Protein AF-A0A2D8WBA8-F1 (afdb_monomer_lite)

Secondary structure (DSSP, 8-state):
--EEEEEEEE-TTS-EEEEEEEPPTT-HHHHHHHHHHHHHHS--TT---HHHHHHTT-

pLDDT: mean 94.66, std 6.02, range [58.81, 98.69]

Structure (mmCIF, N/CA/C/O backbone):
data_AF-A0A2D8WB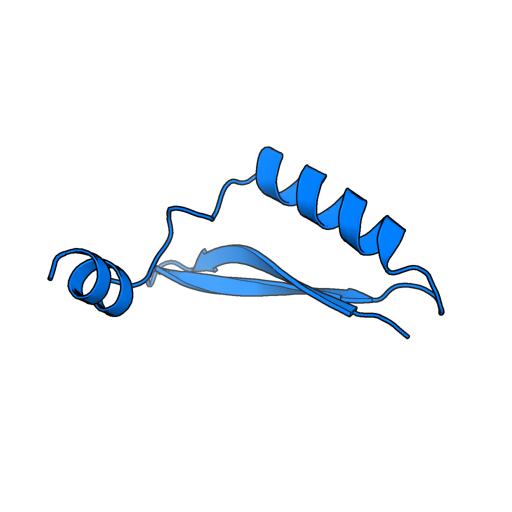A8-F1
#
_entry.id   AF-A0A2D8WBA8-F1
#
loop_
_atom_site.group_PDB
_atom_site.id
_atom_site.type_symbol
_atom_site.label_atom_id
_atom_site.label_alt_id
_atom_site.label_comp_id
_atom_site.label_asym_id
_atom_site.label_entity_id
_atom_site.label_seq_id
_atom_site.pdbx_PDB_ins_code
_atom_site.Cartn_x
_atom_site.Cartn_y
_atom_site.Cartn_z
_atom_site.occupancy
_atom_site.B_iso_or_equiv
_atom_site.auth_seq_id
_atom_site.auth_comp_id
_atom_site.auth_asym_id
_atom_site.auth_atom_id
_atom_site.pdbx_PDB_model_num
ATOM 1 N N . GLN A 1 1 ? 14.781 2.175 -8.211 1.00 91.19 1 GLN A N 1
ATOM 2 C CA . GLN A 1 1 ? 13.870 1.018 -8.330 1.00 91.19 1 GLN A CA 1
ATOM 3 C C . GLN A 1 1 ? 12.501 1.449 -7.819 1.00 91.19 1 GLN A C 1
ATOM 5 O O . GLN A 1 1 ? 12.488 2.256 -6.893 1.00 91.19 1 GLN A O 1
ATOM 10 N N . PRO A 1 2 ? 11.390 1.013 -8.433 1.00 98.00 2 PRO A N 1
ATOM 11 C CA . PRO A 1 2 ? 10.051 1.340 -7.964 1.00 98.00 2 PRO A CA 1
ATOM 12 C C . PRO A 1 2 ? 9.726 0.562 -6.686 1.00 98.00 2 PRO A C 1
ATOM 14 O O . PRO A 1 2 ? 10.225 -0.547 -6.475 1.00 98.00 2 PRO A O 1
ATOM 17 N N . ALA A 1 3 ? 8.891 1.149 -5.835 1.00 98.38 3 ALA A N 1
ATOM 18 C CA . ALA A 1 3 ? 8.482 0.548 -4.578 1.00 98.38 3 ALA A CA 1
ATOM 19 C C . ALA A 1 3 ? 7.071 0.997 -4.189 1.00 98.38 3 ALA A C 1
ATOM 21 O O . ALA A 1 3 ? 6.611 2.058 -4.609 1.00 98.38 3 ALA A O 1
ATOM 22 N N . MET A 1 4 ? 6.404 0.198 -3.363 1.00 98.12 4 MET A N 1
ATOM 23 C CA . MET A 1 4 ? 5.087 0.507 -2.808 1.00 98.12 4 MET 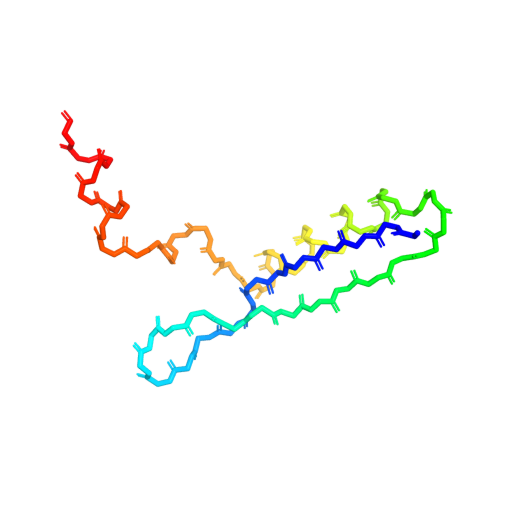A CA 1
ATOM 24 C C . MET A 1 4 ? 4.978 0.012 -1.365 1.00 98.12 4 MET A C 1
ATOM 26 O O . MET A 1 4 ? 5.708 -0.888 -0.948 1.00 98.12 4 MET A O 1
ATOM 30 N N . SER A 1 5 ? 4.059 0.597 -0.600 1.00 97.75 5 SER A N 1
ATOM 31 C CA . SER A 1 5 ? 3.692 0.136 0.740 1.00 97.75 5 SER A CA 1
ATOM 32 C C . SER A 1 5 ? 2.213 -0.230 0.753 1.00 97.75 5 SER A C 1
ATOM 34 O O . SER A 1 5 ? 1.396 0.559 0.280 1.00 97.75 5 SER A O 1
ATOM 36 N N . VAL A 1 6 ? 1.878 -1.410 1.276 1.00 96.94 6 VAL A N 1
ATOM 37 C CA . VAL A 1 6 ? 0.506 -1.939 1.300 1.00 96.94 6 VAL A CA 1
ATOM 38 C C . VAL A 1 6 ? 0.115 -2.308 2.739 1.00 96.94 6 VAL A C 1
ATOM 40 O O . VAL A 1 6 ? 0.865 -3.044 3.389 1.00 96.94 6 VAL A O 1
ATOM 43 N N . PRO A 1 7 ? -1.021 -1.822 3.275 1.00 96.62 7 PRO A N 1
ATOM 44 C CA . PRO A 1 7 ? -1.442 -2.110 4.643 1.00 96.62 7 PRO A CA 1
ATOM 45 C C . PRO A 1 7 ? -2.165 -3.463 4.717 1.00 96.62 7 PRO A C 1
ATOM 47 O O . PRO A 1 7 ? -3.376 -3.553 4.544 1.00 96.62 7 PRO A O 1
ATOM 50 N N . LEU A 1 8 ? -1.408 -4.527 4.985 1.00 95.62 8 LEU A N 1
ATOM 51 C CA . LEU A 1 8 ? -1.912 -5.909 5.052 1.00 95.62 8 LEU A CA 1
ATOM 52 C C . LEU A 1 8 ? -2.145 -6.394 6.487 1.00 95.62 8 LEU A C 1
ATOM 54 O O . LEU A 1 8 ? -2.478 -7.547 6.741 1.00 95.62 8 LEU A O 1
ATOM 58 N N . HIS A 1 9 ? -1.945 -5.545 7.487 1.00 94.94 9 HIS A N 1
ATOM 59 C CA . HIS A 1 9 ? -2.185 -5.951 8.861 1.00 94.94 9 HIS A CA 1
ATOM 60 C C . HIS A 1 9 ? -2.544 -4.762 9.738 1.00 94.94 9 HIS A C 1
ATOM 62 O O . HIS A 1 9 ? -2.158 -3.631 9.462 1.00 94.94 9 HIS A O 1
ATOM 68 N N . TRP A 1 10 ? -3.293 -5.042 10.798 1.00 95.56 10 TRP A N 1
ATOM 69 C CA . TRP A 1 10 ? -3.597 -4.097 11.860 1.00 95.56 10 TRP A CA 1
ATOM 70 C C . TRP A 1 10 ? -3.215 -4.755 13.172 1.00 95.56 1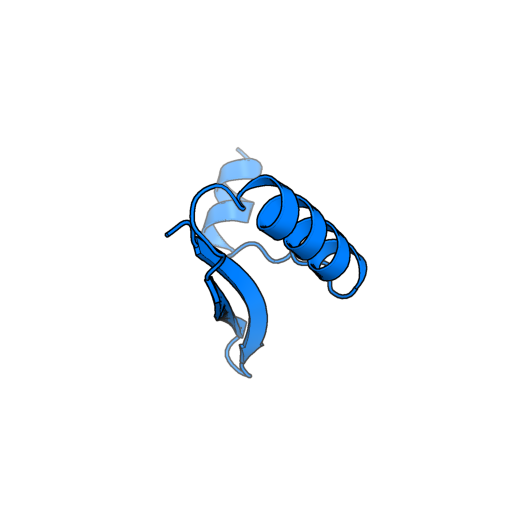0 TRP A C 1
ATOM 72 O O . TRP A 1 10 ? -3.585 -5.907 13.404 1.00 95.56 10 TRP A O 1
ATOM 82 N N . ASN A 1 11 ? -2.477 -4.031 14.009 1.00 95.06 11 ASN A N 1
ATOM 83 C CA . ASN A 1 11 ? -2.141 -4.518 15.341 1.00 95.06 11 ASN A CA 1
ATOM 84 C C . ASN A 1 11 ? -3.383 -4.515 16.262 1.00 95.06 11 ASN A C 1
ATOM 86 O O . ASN A 1 11 ? -4.481 -4.119 15.866 1.00 95.06 11 ASN A O 1
ATOM 90 N N . GLN A 1 12 ? -3.200 -4.940 17.513 1.00 96.31 12 GLN A N 1
ATOM 91 C CA . GLN A 1 12 ? -4.279 -4.999 18.509 1.00 96.31 12 GLN A CA 1
ATOM 92 C C . GLN A 1 12 ? -4.876 -3.620 18.846 1.00 96.31 12 GLN A C 1
ATOM 94 O O . GLN A 1 12 ? -6.046 -3.547 19.209 1.00 96.31 12 GLN A O 1
ATOM 99 N N . ASP A 1 13 ? -4.114 -2.541 18.649 1.00 94.62 13 ASP A N 1
ATOM 100 C CA . ASP A 1 13 ? -4.561 -1.157 18.860 1.00 94.62 13 ASP A CA 1
ATOM 101 C C . ASP A 1 13 ? -5.295 -0.571 17.639 1.00 94.62 13 ASP A C 1
ATOM 103 O O . ASP A 1 13 ? -5.683 0.596 17.638 1.00 94.62 13 ASP A O 1
ATOM 107 N N . GLY A 1 14 ? -5.468 -1.354 16.569 1.00 92.19 14 GLY A N 1
ATOM 108 C CA . GLY A 1 14 ? -6.116 -0.900 15.341 1.00 92.19 14 GLY A CA 1
ATOM 109 C C . GLY A 1 14 ? -5.251 0.029 14.484 1.00 92.19 14 GLY A C 1
ATOM 110 O O . GLY A 1 14 ? -5.788 0.749 13.641 1.00 92.19 14 GLY A O 1
ATOM 111 N N . LEU A 1 15 ? -3.925 0.008 14.648 1.00 94.12 15 LEU A N 1
ATOM 112 C CA . LEU A 1 15 ? -2.985 0.749 13.804 1.00 94.12 15 LEU A CA 1
ATOM 113 C C . LEU A 1 15 ? -2.548 -0.093 12.594 1.00 94.12 15 LEU A C 1
ATOM 115 O O . LEU A 1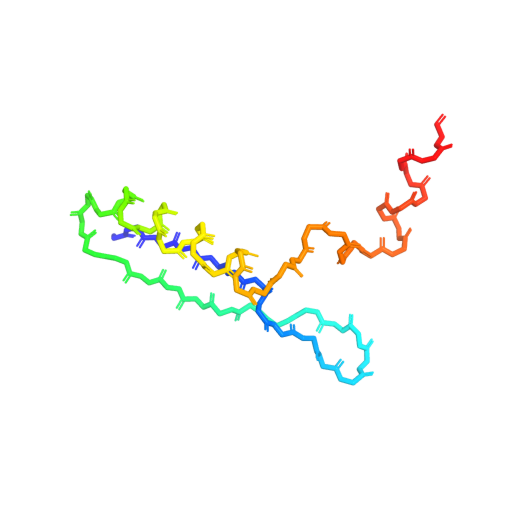 15 ? -2.200 -1.266 12.772 1.00 94.12 15 LEU A O 1
ATOM 119 N N . PRO A 1 16 ? -2.531 0.476 11.371 1.00 96.00 16 PRO A N 1
ATOM 120 C CA . PRO A 1 16 ? -2.108 -0.246 10.179 1.00 96.00 16 PRO A CA 1
ATOM 121 C C . PRO A 1 16 ? -0.596 -0.501 10.186 1.00 96.00 16 PRO A C 1
ATOM 123 O O . PRO A 1 16 ? 0.202 0.372 10.527 1.00 96.00 16 PRO A O 1
ATOM 126 N N . ILE A 1 17 ? -0.201 -1.687 9.734 1.00 95.94 17 ILE A N 1
ATOM 127 C CA . ILE A 1 17 ? 1.185 -2.092 9.507 1.00 95.94 17 ILE A CA 1
ATOM 128 C C . ILE A 1 17 ? 1.376 -2.280 8.002 1.00 95.94 17 ILE A C 1
ATOM 130 O O . ILE A 1 17 ? 0.747 -3.135 7.375 1.00 95.94 17 ILE A O 1
ATOM 134 N N . GLY A 1 18 ? 2.238 -1.443 7.424 1.00 95.44 18 GLY A N 1
ATOM 135 C CA . GLY A 1 18 ? 2.581 -1.490 6.008 1.00 95.44 18 GLY A CA 1
ATOM 136 C C . GLY A 1 18 ? 3.636 -2.550 5.713 1.00 95.44 18 GLY A C 1
ATOM 137 O O . GLY A 1 18 ? 4.641 -2.649 6.416 1.00 95.44 18 GLY A O 1
ATOM 138 N N . LEU A 1 19 ? 3.426 -3.312 4.644 1.00 96.94 19 LEU A N 1
ATOM 139 C CA . LEU A 1 19 ? 4.439 -4.178 4.053 1.00 96.94 19 LEU A CA 1
ATOM 140 C C . LEU A 1 19 ? 5.022 -3.479 2.825 1.00 96.94 19 LEU A C 1
ATOM 142 O O . LEU A 1 19 ? 4.282 -2.993 1.968 1.00 96.94 19 LEU A O 1
ATOM 146 N N . HIS A 1 20 ? 6.352 -3.418 2.756 1.00 98.06 20 HIS A N 1
ATOM 147 C CA . HIS A 1 20 ? 7.072 -2.717 1.698 1.00 98.06 20 HIS A CA 1
ATOM 148 C C . HIS A 1 20 ? 7.570 -3.690 0.631 1.00 98.06 20 HIS A C 1
ATOM 150 O O . HIS A 1 20 ? 8.262 -4.659 0.939 1.00 98.06 20 HIS A O 1
ATOM 156 N N . PHE A 1 21 ? 7.250 -3.399 -0.627 1.00 98.31 21 PHE A N 1
ATOM 157 C CA . PHE A 1 21 ? 7.657 -4.196 -1.779 1.00 98.31 21 PHE A CA 1
ATOM 158 C C . PHE A 1 21 ? 8.494 -3.337 -2.719 1.00 98.31 21 PHE A C 1
ATOM 160 O O . PHE A 1 21 ? 8.126 -2.200 -3.015 1.00 98.31 21 PHE A O 1
ATOM 167 N N . VAL A 1 22 ? 9.600 -3.896 -3.209 1.00 98.50 22 VAL A N 1
ATOM 168 C CA . VAL A 1 22 ? 10.525 -3.229 -4.132 1.00 98.50 22 VAL A CA 1
ATOM 169 C C . VAL A 1 22 ? 10.657 -4.081 -5.387 1.00 98.50 22 VAL A C 1
ATOM 171 O O . VAL A 1 22 ? 10.900 -5.283 -5.306 1.00 98.50 22 VAL A O 1
ATOM 174 N N . GLY A 1 23 ? 10.465 -3.458 -6.546 1.00 98.06 23 GLY A N 1
ATOM 175 C CA . GLY A 1 23 ? 10.587 -4.105 -7.849 1.00 98.06 23 GLY A CA 1
ATOM 176 C C . GLY A 1 23 ? 11.917 -3.802 -8.538 1.00 98.06 23 GLY A C 1
ATOM 177 O O . GLY A 1 23 ? 12.659 -2.897 -8.158 1.00 98.06 23 GLY A O 1
ATOM 178 N N . HIS A 1 24 ? 12.198 -4.517 -9.625 1.00 97.94 24 HIS A N 1
ATOM 179 C CA . HIS A 1 24 ? 13.275 -4.148 -10.547 1.00 97.94 24 HIS A CA 1
ATOM 180 C C . HIS A 1 24 ? 12.981 -2.800 -11.232 1.00 97.94 24 HIS A C 1
ATOM 182 O O . HIS A 1 24 ? 11.849 -2.321 -11.235 1.00 97.94 24 HIS A O 1
ATOM 188 N N . PHE A 1 25 ? 13.998 -2.167 -11.827 1.00 98.00 25 PHE A N 1
ATOM 189 C CA . PHE A 1 25 ? 13.804 -0.933 -12.599 1.00 98.00 25 PHE A C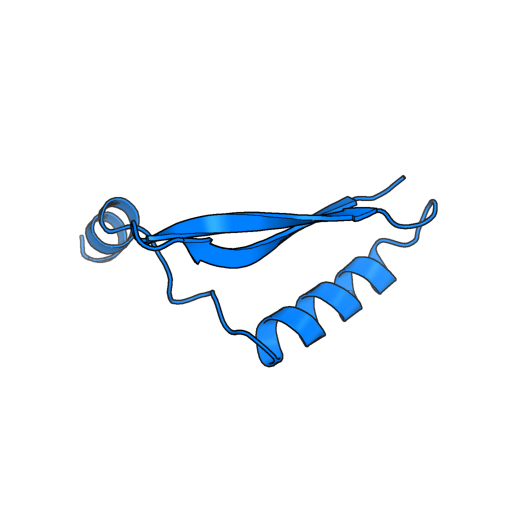A 1
ATOM 190 C C . PHE A 1 25 ? 12.775 -1.152 -13.726 1.00 98.00 25 PHE A C 1
ATOM 192 O O . PHE A 1 25 ? 12.909 -2.111 -14.481 1.00 98.00 25 PHE A O 1
ATOM 199 N N . GLY A 1 26 ? 11.757 -0.289 -13.822 1.00 97.62 26 GLY A N 1
ATOM 200 C CA . GLY A 1 26 ? 10.679 -0.408 -14.814 1.00 97.62 26 GLY A CA 1
ATOM 201 C C . GLY A 1 26 ? 9.581 -1.434 -14.485 1.00 97.62 26 GLY A C 1
ATOM 202 O O . GLY A 1 26 ? 8.754 -1.735 -15.343 1.00 97.62 26 GLY A O 1
ATOM 203 N N . ALA A 1 27 ? 9.571 -2.015 -13.277 1.00 98.31 27 ALA A N 1
ATOM 204 C CA . ALA A 1 27 ? 8.603 -3.039 -12.866 1.00 98.31 27 ALA A CA 1
ATOM 205 C C . ALA A 1 27 ? 7.340 -2.483 -12.169 1.00 98.31 27 ALA A C 1
ATOM 207 O O . ALA A 1 27 ? 6.699 -3.193 -11.392 1.00 98.31 27 ALA A O 1
ATOM 208 N N . GLU A 1 28 ? 6.956 -1.230 -12.421 1.00 98.50 28 GLU A N 1
ATOM 209 C CA . GLU A 1 28 ? 5.764 -0.595 -11.842 1.00 98.50 28 GLU A CA 1
ATOM 210 C C . GLU A 1 28 ? 4.493 -1.393 -12.152 1.00 98.50 28 GLU A C 1
ATOM 212 O O . GLU A 1 28 ? 3.665 -1.590 -11.270 1.00 98.50 28 GLU A O 1
ATOM 217 N N . ALA A 1 29 ? 4.362 -1.920 -13.375 1.00 98.50 29 ALA A N 1
ATOM 218 C CA . ALA A 1 29 ? 3.213 -2.739 -13.765 1.00 98.50 29 ALA A CA 1
ATOM 219 C C . ALA A 1 29 ? 3.098 -4.026 -12.929 1.00 98.50 29 ALA A C 1
ATOM 221 O O . ALA A 1 29 ? 1.996 -4.419 -12.550 1.00 98.50 29 ALA A O 1
ATOM 222 N N . THR A 1 30 ? 4.225 -4.662 -12.596 1.00 98.44 30 THR A N 1
ATOM 223 C CA . THR A 1 30 ? 4.249 -5.841 -11.720 1.00 98.44 30 THR A CA 1
ATOM 224 C C . THR A 1 30 ? 3.842 -5.479 -10.293 1.00 98.44 30 THR A C 1
ATOM 226 O O . THR A 1 30 ? 3.069 -6.213 -9.684 1.00 98.44 30 THR A O 1
ATOM 229 N N . LEU A 1 31 ? 4.309 -4.341 -9.766 1.00 98.69 31 LEU A N 1
ATOM 230 C CA . LEU A 1 31 ? 3.884 -3.844 -8.451 1.00 98.69 31 LEU A CA 1
ATOM 231 C C . LEU A 1 31 ? 2.375 -3.528 -8.439 1.00 98.69 31 LEU A C 1
ATOM 233 O O . LEU A 1 31 ? 1.674 -4.012 -7.558 1.00 98.69 31 LEU A O 1
ATOM 237 N N . PHE A 1 32 ? 1.884 -2.855 -9.486 1.00 98.25 32 PHE A N 1
ATOM 238 C CA . PHE A 1 32 ? 0.509 -2.853 -10.014 1.00 98.25 32 PHE A CA 1
ATOM 239 C C . PHE A 1 32 ? -0.293 -4.128 -9.718 1.00 98.25 32 PHE A C 1
ATOM 241 O O . PHE A 1 32 ? -1.210 -4.182 -8.897 1.00 98.25 32 PHE A O 1
ATOM 248 N N . GLN A 1 33 ? 0.068 -5.176 -10.446 1.00 98.56 33 GLN A N 1
ATOM 249 C CA . GLN A 1 33 ? -0.637 -6.453 -10.428 1.00 98.56 33 GLN A CA 1
ATOM 250 C C . GLN A 1 33 ? -0.545 -7.156 -9.071 1.00 98.56 33 GLN A C 1
ATOM 252 O O . GLN A 1 33 ? -1.477 -7.856 -8.681 1.00 98.56 33 GLN A O 1
ATOM 257 N N . LEU A 1 34 ? 0.569 -6.992 -8.352 1.00 98.19 34 LEU A N 1
ATOM 258 C CA . LEU A 1 34 ? 0.722 -7.535 -7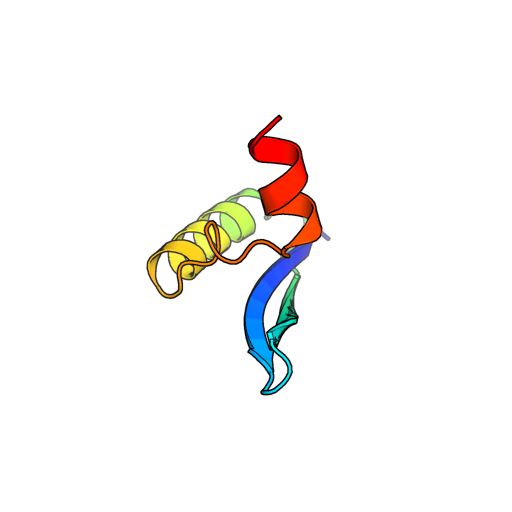.007 1.00 98.19 34 LEU A CA 1
ATOM 259 C C . LEU A 1 34 ? -0.198 -6.818 -6.012 1.00 98.19 34 LEU A C 1
ATOM 261 O O . LEU A 1 34 ? -0.860 -7.483 -5.222 1.00 98.19 34 LEU A O 1
ATOM 265 N N . ALA A 1 35 ? -0.265 -5.485 -6.056 1.00 98.00 35 ALA A N 1
ATOM 266 C CA . ALA A 1 35 ? -1.131 -4.704 -5.176 1.00 98.00 35 ALA A CA 1
ATOM 267 C C . ALA A 1 35 ? -2.598 -5.113 -5.333 1.00 98.00 35 ALA A C 1
ATOM 269 O O . ALA A 1 35 ? -3.282 -5.318 -4.337 1.00 98.00 35 ALA A O 1
ATOM 270 N N . GLU A 1 36 ? -3.048 -5.303 -6.573 1.00 97.94 36 GLU A N 1
ATOM 271 C CA . GLU A 1 36 ? -4.410 -5.738 -6.884 1.00 97.94 36 GLU A CA 1
ATOM 272 C C . GLU A 1 36 ? -4.740 -7.112 -6.278 1.00 97.94 36 GLU A C 1
ATOM 274 O O . GLU A 1 36 ? -5.766 -7.276 -5.614 1.00 97.94 36 GLU A O 1
ATOM 279 N N . GLN A 1 37 ? -3.838 -8.084 -6.427 1.00 98.25 37 GLN A N 1
ATOM 280 C CA . GLN A 1 37 ? -4.021 -9.419 -5.853 1.00 98.25 37 GLN A CA 1
ATOM 281 C C . GLN A 1 37 ? -4.063 -9.377 -4.325 1.00 98.25 37 GLN A C 1
ATOM 283 O O . GLN A 1 37 ? -4.883 -10.054 -3.703 1.00 98.25 37 GLN A O 1
ATOM 288 N N . LEU A 1 38 ? -3.192 -8.569 -3.720 1.00 97.75 38 LEU A N 1
ATOM 289 C CA . LEU A 1 38 ? -3.159 -8.365 -2.278 1.00 97.75 38 LEU A CA 1
ATOM 290 C C . LEU A 1 38 ? -4.445 -7.692 -1.777 1.00 97.75 38 LEU A C 1
ATOM 292 O O . LEU A 1 38 ? -4.982 -8.117 -0.757 1.00 97.75 38 LEU A O 1
ATOM 296 N N . GLU A 1 39 ? -4.974 -6.707 -2.508 1.00 97.00 39 GLU A N 1
ATOM 297 C CA . GLU A 1 39 ? -6.216 -6.000 -2.157 1.00 97.00 39 GLU A CA 1
ATOM 298 C C . GLU A 1 39 ? -7.420 -6.930 -2.181 1.00 97.00 39 GLU A C 1
ATOM 300 O O . GLU A 1 39 ? -8.246 -6.907 -1.270 1.00 97.00 39 GLU A O 1
ATOM 305 N N . ARG A 1 40 ? -7.491 -7.817 -3.177 1.00 97.12 40 ARG A N 1
ATOM 306 C CA . ARG A 1 40 ? -8.531 -8.850 -3.229 1.00 97.12 40 ARG A CA 1
ATOM 307 C C . ARG A 1 40 ? -8.403 -9.867 -2.103 1.00 97.12 40 ARG A C 1
ATOM 309 O O . ARG A 1 40 ? -9.416 -10.278 -1.544 1.00 97.12 40 ARG A O 1
ATOM 316 N N . ALA A 1 41 ? -7.181 -10.304 -1.801 1.00 96.94 41 ALA A N 1
ATOM 317 C CA . ALA A 1 41 ? -6.934 -11.304 -0.766 1.00 96.94 41 ALA A CA 1
ATOM 318 C C . ALA A 1 41 ? -7.200 -10.752 0.641 1.00 96.94 41 ALA A C 1
ATOM 320 O O . ALA A 1 41 ? -7.651 -11.488 1.520 1.00 96.94 41 ALA A O 1
ATOM 321 N N . GLN A 1 42 ? -6.935 -9.464 0.858 1.00 94.88 42 GLN A N 1
ATOM 322 C CA . GLN A 1 42 ? -7.095 -8.821 2.150 1.00 94.88 42 GLN A CA 1
ATOM 323 C C . GLN A 1 42 ? -7.590 -7.376 2.004 1.00 94.88 42 GLN A C 1
ATOM 325 O O . GLN A 1 42 ? -6.805 -6.441 2.122 1.00 94.88 42 GLN A O 1
ATOM 330 N N . PRO A 1 43 ? -8.900 -7.167 1.807 1.00 95.56 43 PRO A N 1
ATOM 331 C CA . PRO A 1 43 ? -9.447 -5.836 1.571 1.00 95.56 43 PRO A CA 1
ATOM 332 C C . PRO A 1 43 ? -9.155 -4.851 2.713 1.00 95.56 43 PRO A C 1
ATOM 334 O O . PRO A 1 43 ? -9.421 -5.132 3.890 1.00 95.56 43 PRO A O 1
ATOM 337 N N . TRP A 1 44 ? -8.645 -3.669 2.357 1.00 94.19 44 TRP A N 1
ATOM 338 C CA . TRP A 1 44 ? -8.332 -2.593 3.306 1.00 94.19 44 TRP A CA 1
ATOM 339 C C . TRP A 1 44 ? -9.039 -1.268 3.029 1.00 94.19 44 TRP A C 1
ATOM 341 O O . TRP A 1 44 ? -8.968 -0.382 3.877 1.00 94.19 44 TRP A O 1
ATOM 351 N N . PHE A 1 45 ? -9.714 -1.110 1.887 1.00 91.56 45 PHE A N 1
ATOM 352 C CA . PHE A 1 45 ? -10.286 0.175 1.464 1.00 91.56 45 PHE A CA 1
ATOM 353 C C . PHE A 1 45 ? -11.221 0.799 2.516 1.00 91.56 45 PHE A C 1
ATOM 355 O O . PHE A 1 45 ? -11.142 1.993 2.795 1.00 91.56 45 PHE A O 1
ATOM 362 N N . ASP A 1 46 ? -12.024 -0.027 3.191 1.00 91.69 46 ASP A N 1
ATOM 363 C CA . ASP A 1 46 ? -12.972 0.430 4.216 1.00 91.69 46 ASP A CA 1
ATOM 364 C C . ASP A 1 46 ? -12.337 0.626 5.609 1.00 91.69 46 ASP A C 1
ATOM 366 O O . ASP A 1 46 ? -12.993 1.094 6.547 1.00 91.69 46 ASP A O 1
ATOM 370 N N . ARG A 1 47 ? -11.049 0.296 5.785 1.00 92.56 47 ARG A N 1
ATOM 371 C CA . ARG A 1 47 ? -10.319 0.394 7.065 1.00 92.56 47 ARG A CA 1
ATOM 372 C C . ARG A 1 47 ? -9.737 1.791 7.288 1.00 92.56 47 ARG A C 1
ATOM 374 O O . ARG A 1 47 ? -8.558 1.960 7.597 1.00 92.56 47 ARG A O 1
ATOM 381 N N . LEU A 1 48 ? -10.585 2.802 7.136 1.00 91.19 48 LEU A N 1
ATOM 382 C CA . LEU A 1 48 ? -10.226 4.203 7.329 1.00 91.19 48 LEU A CA 1
ATOM 383 C C . LEU A 1 48 ? -10.153 4.572 8.822 1.00 91.19 48 LEU A C 1
ATOM 385 O O . LEU A 1 48 ? -10.941 4.053 9.621 1.00 91.19 48 LEU A O 1
ATOM 389 N N . PRO A 1 49 ? -9.268 5.504 9.219 1.00 91.94 49 PRO A N 1
ATOM 390 C CA . PRO A 1 49 ? -9.284 6.061 10.568 1.00 91.94 49 PRO A CA 1
ATOM 391 C C . PRO A 1 49 ? -10.544 6.914 10.795 1.00 91.94 49 PRO A C 1
ATOM 393 O O . PRO A 1 49 ? -11.091 7.495 9.855 1.00 91.94 49 PRO A O 1
ATOM 396 N N . GLU A 1 50 ? -10.982 7.050 12.050 1.00 90.62 50 GLU A N 1
ATOM 397 C CA . GLU A 1 50 ? -12.212 7.788 12.398 1.00 90.62 50 GLU A CA 1
ATOM 398 C C . GLU A 1 50 ? -12.203 9.243 11.917 1.00 90.62 50 GLU A C 1
ATOM 400 O O . GLU A 1 50 ? -13.219 9.751 11.446 1.00 90.62 50 GLU A O 1
ATOM 405 N N . ILE A 1 51 ? -11.038 9.898 11.939 1.00 92.94 51 ILE A N 1
ATOM 406 C CA . ILE A 1 51 ? -10.899 11.260 11.413 1.00 92.94 51 ILE A CA 1
ATOM 407 C C . ILE A 1 51 ? -11.285 11.349 9.927 1.00 92.94 51 ILE A C 1
ATOM 409 O O . ILE A 1 51 ? -11.985 12.279 9.538 1.00 92.94 51 ILE A O 1
ATOM 413 N N . ALA A 1 52 ? -10.907 10.362 9.109 1.00 91.50 52 ALA A N 1
ATOM 414 C CA . ALA A 1 52 ? -11.238 10.339 7.686 1.00 91.50 52 ALA A CA 1
ATOM 415 C C . ALA A 1 52 ? -12.728 10.051 7.459 1.00 91.50 52 ALA A C 1
ATOM 417 O O . ALA A 1 52 ? -13.361 10.695 6.625 1.00 91.50 52 ALA A O 1
ATOM 418 N N . LYS A 1 53 ? -13.318 9.140 8.244 1.00 90.69 53 LYS A N 1
ATOM 419 C CA . LYS A 1 53 ? -14.759 8.845 8.174 1.00 90.69 53 LYS A CA 1
ATOM 420 C C . LYS A 1 53 ? -15.614 10.070 8.500 1.00 90.69 53 LYS A C 1
ATOM 422 O O . LYS A 1 53 ? -16.645 10.268 7.868 1.00 90.69 53 LYS A O 1
ATOM 427 N N . ASN A 1 54 ? -15.191 10.890 9.460 1.00 91.94 54 ASN A N 1
ATOM 428 C CA . ASN A 1 54 ? -15.915 12.102 9.846 1.00 91.94 54 ASN A CA 1
ATOM 429 C C . ASN A 1 54 ? -15.871 13.178 8.754 1.00 91.94 54 ASN A C 1
ATOM 431 O O . ASN A 1 54 ? -16.889 13.810 8.486 1.00 91.94 54 ASN A O 1
ATOM 435 N N . LEU A 1 55 ? -14.726 13.340 8.081 1.00 90.00 55 LEU A N 1
ATOM 436 C CA . LEU A 1 55 ? -14.589 14.283 6.965 1.00 90.00 55 LEU A CA 1
ATOM 437 C C . LEU A 1 55 ? -15.487 13.920 5.775 1.00 90.00 55 LEU A C 1
ATOM 439 O O . LEU A 1 55 ? -16.007 14.810 5.119 1.00 90.00 55 LEU A O 1
ATOM 443 N N . LEU A 1 56 ? -15.708 12.628 5.521 1.00 84.31 56 LEU A N 1
ATOM 444 C CA . LEU A 1 56 ? -16.539 12.147 4.408 1.00 84.31 56 LEU A CA 1
ATOM 445 C C . LEU A 1 56 ? -18.056 12.245 4.661 1.00 84.31 56 LEU A C 1
ATOM 447 O O . LEU A 1 56 ? -18.842 11.928 3.773 1.00 84.31 56 LEU A O 1
ATOM 451 N N . ARG A 1 57 ? -18.479 12.631 5.871 1.00 79.00 57 ARG A N 1
ATOM 452 C CA . ARG A 1 57 ? -19.895 12.738 6.275 1.00 79.00 57 ARG A CA 1
ATOM 453 C C . ARG A 1 57 ? -20.431 14.176 6.284 1.00 79.00 57 ARG A C 1
ATOM 455 O O . ARG A 1 57 ? -21.615 14.348 6.566 1.00 79.00 57 ARG A O 1
ATOM 462 N N . THR A 1 58 ? -19.573 15.168 6.040 1.00 58.81 58 THR A N 1
ATOM 463 C CA . THR A 1 58 ? -19.920 16.603 6.013 1.00 58.81 58 THR A CA 1
ATOM 464 C C . THR A 1 58 ? -20.142 17.052 4.577 1.00 58.81 58 THR A C 1
ATOM 466 O O . THR A 1 58 ? -21.072 17.855 4.356 1.00 58.81 58 THR A O 1
#

Foldseek 3Di:
DDKDWDFQDADPVLHTDTDIDDDDVPCVVVVVVVNVVSCVVGPCPPSDDPVVVVVVVD

Sequence (58 aa):
QPAMSVPLHWNQDGLPIGLHFVGHFGAEATLFQLAEQLERAQPWFDRLPEIAKNLLRT

Radius of gyration: 13.9 Å; chains: 1; bounding box: 34×28×34 Å